Protein AF-A0A9X2XE35-F1 (afdb_monomer)

Mean predicted aligned error: 8.31 Å

Radius of gyration: 21.29 Å; Cα contacts (8 Å, |Δi|>4): 258; chains: 1; bounding box: 82×46×32 Å

pLDDT: mean 88.48, std 17.07, range [36.06, 98.5]

Structure (mmCIF, N/CA/C/O backbone):
data_AF-A0A9X2XE35-F1
#
_entry.id   AF-A0A9X2XE35-F1
#
loop_
_atom_site.group_PDB
_atom_site.id
_atom_site.type_symbol
_atom_site.label_atom_id
_atom_site.label_alt_id
_atom_site.label_comp_id
_atom_site.label_asym_id
_atom_site.label_entity_id
_atom_site.label_seq_id
_atom_site.pdbx_PDB_ins_code
_atom_site.Cartn_x
_atom_site.Cartn_y
_atom_site.Cartn_z
_atom_site.occupancy
_atom_site.B_iso_or_equiv
_atom_site.auth_seq_id
_atom_site.auth_comp_id
_atom_site.auth_asym_id
_atom_site.auth_atom_id
_atom_site.pdbx_PDB_model_num
ATOM 1 N N . MET A 1 1 ? 64.437 32.975 -11.732 1.00 36.06 1 MET A N 1
ATOM 2 C CA . MET A 1 1 ? 63.088 33.572 -11.812 1.00 36.06 1 MET A CA 1
ATOM 3 C C . MET A 1 1 ? 62.129 32.502 -12.317 1.00 36.06 1 MET A C 1
ATOM 5 O O . MET A 1 1 ? 62.517 31.790 -13.227 1.00 36.06 1 MET A O 1
ATOM 9 N N . LEU A 1 2 ? 60.983 32.366 -11.633 1.00 44.03 2 LEU A N 1
ATOM 10 C CA . LEU A 1 2 ? 59.694 31.730 -11.985 1.00 44.03 2 LEU A CA 1
ATOM 11 C C . LEU A 1 2 ? 59.634 30.800 -13.227 1.00 44.03 2 LEU A C 1
ATOM 13 O O . LEU A 1 2 ? 59.997 31.198 -14.322 1.00 44.03 2 LEU A O 1
ATOM 17 N N . ASN A 1 3 ? 59.056 29.597 -13.141 1.00 38.66 3 ASN A N 1
ATOM 18 C CA . ASN A 1 3 ? 57.594 29.485 -13.117 1.00 38.66 3 ASN A 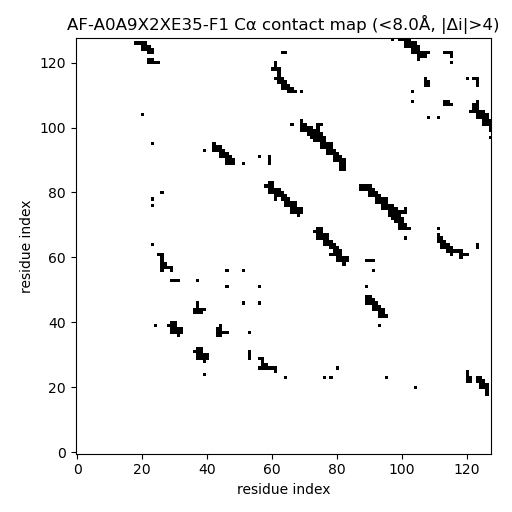CA 1
ATOM 19 C C . ASN A 1 3 ? 57.087 28.153 -12.533 1.00 38.66 3 ASN A C 1
ATOM 21 O O . ASN A 1 3 ? 57.552 27.073 -12.886 1.00 38.66 3 ASN A O 1
ATOM 25 N N . LYS A 1 4 ? 56.087 28.268 -11.653 1.00 48.72 4 LYS A N 1
ATOM 26 C CA . LYS A 1 4 ? 55.303 27.175 -11.070 1.00 48.72 4 LYS A CA 1
ATOM 27 C C . LYS A 1 4 ? 54.254 26.702 -12.083 1.00 48.72 4 LYS A C 1
ATOM 29 O O . LYS A 1 4 ? 53.460 27.518 -12.539 1.00 48.72 4 LYS A O 1
ATOM 34 N N . LEU A 1 5 ? 54.192 25.404 -12.371 1.00 50.75 5 LEU A N 1
ATOM 35 C CA . LEU A 1 5 ? 53.034 24.782 -13.018 1.00 50.75 5 LEU A CA 1
ATOM 36 C C . LEU A 1 5 ? 52.173 24.144 -11.927 1.00 50.75 5 LEU A C 1
ATOM 38 O O . LEU A 1 5 ? 52.485 23.077 -11.407 1.00 50.75 5 LEU A O 1
ATOM 42 N N . ALA A 1 6 ? 51.117 24.854 -11.537 1.00 55.53 6 ALA A N 1
ATOM 43 C CA . ALA A 1 6 ? 50.069 24.323 -10.681 1.00 55.53 6 ALA A CA 1
ATOM 44 C C . ALA A 1 6 ? 49.186 23.393 -11.526 1.00 55.53 6 ALA A C 1
ATOM 46 O O . ALA A 1 6 ? 48.438 23.852 -12.388 1.00 55.53 6 ALA A O 1
ATOM 47 N N . ALA A 1 7 ? 49.303 22.085 -11.300 1.00 54.75 7 ALA A N 1
ATOM 48 C CA . ALA A 1 7 ? 48.391 21.097 -11.857 1.00 54.75 7 ALA A CA 1
ATOM 49 C C . ALA A 1 7 ? 47.005 21.300 -11.226 1.00 54.75 7 ALA A C 1
ATOM 51 O O . ALA A 1 7 ? 46.802 21.083 -10.032 1.00 54.75 7 ALA A O 1
ATOM 52 N N . CYS A 1 8 ? 46.072 21.790 -12.036 1.00 44.06 8 CYS A N 1
ATOM 53 C CA . CYS A 1 8 ? 44.680 21.997 -11.673 1.00 44.06 8 CYS A CA 1
ATOM 54 C C . CYS A 1 8 ? 44.004 20.623 -11.520 1.00 44.06 8 CYS A C 1
ATOM 56 O O . CYS A 1 8 ? 43.695 19.970 -12.515 1.00 44.06 8 CYS A O 1
ATOM 58 N N . CYS A 1 9 ? 43.796 20.160 -10.285 1.00 51.56 9 CYS A N 1
ATOM 59 C CA . CYS A 1 9 ? 42.894 19.042 -10.015 1.00 51.56 9 CYS A CA 1
ATOM 60 C C . CYS A 1 9 ? 41.462 19.487 -10.341 1.00 51.56 9 CYS A C 1
ATOM 62 O O . CYS A 1 9 ? 40.811 20.135 -9.524 1.00 51.56 9 CYS A O 1
ATOM 64 N N . LEU A 1 10 ? 40.974 19.143 -11.535 1.00 49.09 10 LEU A N 1
ATOM 65 C CA . LEU A 1 10 ? 39.545 19.159 -11.839 1.00 49.09 10 LEU A CA 1
ATOM 66 C C . LEU A 1 10 ? 38.887 18.049 -11.008 1.00 49.09 10 LEU A C 1
ATOM 68 O O . LEU A 1 10 ? 38.851 16.887 -11.407 1.00 49.09 10 LEU A O 1
ATOM 72 N N . THR A 1 11 ? 38.395 18.389 -9.821 1.00 60.16 11 THR A N 1
ATOM 73 C CA . THR A 1 11 ? 37.466 17.537 -9.082 1.00 60.16 11 THR A CA 1
ATOM 74 C C . THR A 1 11 ? 36.126 17.573 -9.809 1.00 60.16 11 THR A C 1
ATOM 76 O O . THR A 1 11 ? 35.320 18.485 -9.634 1.00 60.16 11 THR A O 1
ATOM 79 N N . SER A 1 12 ? 35.889 16.583 -10.669 1.00 56.50 12 SER A N 1
ATOM 80 C CA . SER A 1 12 ? 34.558 16.275 -11.183 1.00 56.50 12 SER A CA 1
ATOM 81 C C . SER A 1 12 ? 33.672 15.886 -10.001 1.00 56.50 12 SER A C 1
ATOM 83 O O . SER A 1 12 ? 33.696 14.762 -9.503 1.00 56.50 12 SER A O 1
ATOM 85 N N . LEU A 1 13 ? 32.911 16.864 -9.514 1.00 43.75 13 LEU A N 1
ATOM 86 C CA . LEU A 1 13 ? 31.862 16.672 -8.530 1.00 43.75 13 LEU A CA 1
ATOM 87 C C . LEU A 1 13 ? 30.735 15.889 -9.220 1.00 43.75 13 LEU A C 1
ATOM 89 O O . LEU A 1 13 ? 29.834 16.467 -9.823 1.00 43.75 13 LEU A O 1
ATOM 93 N N . PHE A 1 14 ? 30.820 14.558 -9.199 1.00 56.06 14 PHE A N 1
ATOM 94 C CA . PHE A 1 14 ? 29.686 13.710 -9.540 1.00 56.06 14 PHE A CA 1
ATOM 95 C C . PHE A 1 14 ? 28.593 13.998 -8.507 1.00 56.06 14 PHE A C 1
ATOM 97 O O . PHE A 1 14 ? 28.677 13.547 -7.365 1.00 56.06 14 PHE A O 1
ATOM 104 N N . LEU A 1 15 ? 27.576 14.775 -8.892 1.00 45.56 15 LEU A N 1
ATOM 105 C CA . LEU A 1 15 ? 26.308 14.791 -8.175 1.00 45.56 15 LEU A CA 1
ATOM 106 C C . LEU A 1 15 ? 25.702 13.398 -8.342 1.00 45.56 15 LEU A C 1
ATOM 108 O O . LEU A 1 15 ? 24.974 13.137 -9.296 1.00 45.56 15 LEU A O 1
ATOM 112 N N . ALA A 1 16 ? 26.052 12.478 -7.445 1.00 48.56 16 ALA A N 1
ATOM 113 C CA . ALA A 1 16 ? 25.305 11.249 -7.274 1.00 48.56 16 ALA A CA 1
ATOM 114 C C . ALA A 1 16 ? 23.901 11.667 -6.828 1.00 48.56 16 ALA A C 1
ATOM 116 O O . ALA A 1 16 ? 23.674 11.980 -5.661 1.00 48.56 16 ALA A O 1
ATOM 117 N N . SER A 1 17 ? 22.973 11.759 -7.779 1.00 44.75 17 SER A N 1
ATOM 118 C CA . SER A 1 17 ? 21.554 11.880 -7.494 1.00 44.75 17 SER A CA 1
ATOM 119 C C . SER A 1 17 ? 21.168 10.638 -6.705 1.00 44.75 17 SER A C 1
ATOM 121 O O . SER A 1 17 ? 21.009 9.559 -7.274 1.00 44.75 17 SER A O 1
ATOM 123 N N . THR A 1 18 ? 21.081 10.770 -5.387 1.00 49.34 18 THR A N 1
ATOM 124 C CA . THR A 1 18 ? 20.421 9.793 -4.534 1.00 49.34 18 THR A CA 1
ATOM 125 C C . THR A 1 18 ? 18.971 9.744 -4.995 1.00 49.34 18 THR A C 1
ATOM 127 O O . THR A 1 18 ? 18.157 10.572 -4.589 1.00 49.34 18 THR A O 1
ATOM 130 N N . ALA A 1 19 ? 18.659 8.834 -5.918 1.00 56.94 19 ALA A N 1
ATOM 131 C CA . ALA A 1 19 ? 17.287 8.451 -6.175 1.00 56.94 19 ALA A CA 1
ATOM 132 C C . ALA A 1 19 ? 16.779 7.883 -4.849 1.00 56.94 19 ALA A C 1
ATOM 134 O O . ALA A 1 19 ? 17.202 6.806 -4.423 1.00 56.94 19 ALA A O 1
ATOM 135 N N . TYR A 1 20 ? 15.993 8.679 -4.126 1.00 62.09 20 TYR A N 1
ATOM 136 C CA . TYR A 1 20 ? 15.330 8.207 -2.923 1.00 62.09 20 TYR A CA 1
ATOM 137 C C . TYR A 1 20 ? 14.460 7.022 -3.338 1.00 62.09 20 TYR A C 1
ATOM 139 O O . TYR A 1 20 ? 13.732 7.115 -4.321 1.00 62.09 20 TYR A O 1
ATOM 147 N N . ALA A 1 21 ? 14.598 5.893 -2.645 1.00 81.88 21 ALA A N 1
ATOM 148 C CA . ALA A 1 21 ? 13.734 4.751 -2.891 1.00 81.88 21 ALA A CA 1
ATOM 149 C C . ALA A 1 21 ? 12.312 5.113 -2.438 1.00 81.88 21 ALA A C 1
ATOM 151 O O . ALA A 1 21 ? 12.104 5.520 -1.291 1.00 81.88 21 ALA A O 1
ATOM 152 N N . ASP A 1 22 ? 11.355 4.988 -3.345 1.00 92.94 22 ASP A N 1
ATOM 153 C CA . ASP A 1 22 ? 9.945 5.228 -3.093 1.00 92.94 22 ASP A CA 1
ATOM 154 C C . ASP A 1 22 ? 9.335 4.079 -2.303 1.00 92.94 22 ASP A C 1
ATOM 156 O O . ASP A 1 22 ? 9.818 2.945 -2.305 1.00 92.94 22 ASP A O 1
ATOM 160 N N . THR A 1 23 ? 8.252 4.385 -1.600 1.00 94.88 23 THR A N 1
ATOM 161 C CA . THR A 1 23 ? 7.520 3.437 -0.757 1.00 94.88 23 THR A CA 1
ATOM 162 C C . THR A 1 23 ? 6.025 3.676 -0.894 1.00 94.88 23 THR A C 1
ATOM 164 O O . THR A 1 23 ? 5.582 4.721 -1.378 1.00 94.88 23 THR A O 1
ATOM 167 N N . CYS A 1 24 ? 5.230 2.690 -0.488 1.00 96.19 24 CYS A N 1
ATOM 168 C CA . CYS A 1 24 ? 3.797 2.882 -0.323 1.00 96.19 24 CYS A CA 1
ATOM 169 C C . CYS A 1 24 ? 3.533 3.958 0.746 1.00 96.19 24 CYS A C 1
ATOM 171 O O . CYS A 1 24 ? 4.142 3.889 1.811 1.00 96.19 24 CYS A O 1
ATOM 173 N N . PRO A 1 25 ? 2.637 4.935 0.512 1.00 96.19 25 PRO A N 1
ATOM 174 C CA . PRO A 1 25 ? 2.290 5.929 1.520 1.00 96.19 25 PRO A CA 1
ATOM 175 C C . PRO A 1 25 ? 1.844 5.290 2.836 1.00 96.19 25 PRO A C 1
ATOM 177 O O . PRO A 1 25 ? 1.070 4.330 2.840 1.00 96.19 25 PRO A O 1
ATOM 180 N N . SER A 1 26 ? 2.296 5.853 3.955 1.00 96.06 26 SER A N 1
ATOM 181 C CA . SER A 1 26 ? 1.839 5.431 5.279 1.00 96.06 26 SER A CA 1
ATOM 182 C C . SER A 1 26 ? 0.347 5.752 5.457 1.00 96.06 26 SER A C 1
ATOM 184 O O . SER A 1 26 ? -0.057 6.874 5.126 1.00 96.06 26 SER A O 1
ATOM 186 N N . PRO A 1 27 ? -0.468 4.859 6.051 1.00 96.50 27 PRO A N 1
ATOM 187 C CA . PRO A 1 27 ? -1.883 5.124 6.333 1.00 96.50 27 PRO A CA 1
ATOM 188 C C . PRO A 1 27 ? -2.133 6.399 7.140 1.00 96.50 27 PRO A C 1
ATOM 190 O O . PRO A 1 27 ? -3.149 7.065 6.960 1.00 96.50 27 PRO A O 1
ATOM 193 N N . GLN A 1 28 ? -1.171 6.821 7.967 1.00 96.94 28 GLN A N 1
ATOM 194 C CA . GLN A 1 28 ? -1.250 8.077 8.723 1.00 96.94 28 GLN A CA 1
ATOM 195 C C . GLN A 1 28 ? -1.341 9.322 7.824 1.00 96.94 28 GLN A C 1
ATOM 197 O O . GLN A 1 28 ? -1.900 10.344 8.233 1.00 96.94 28 GLN A O 1
ATOM 202 N N . SER A 1 29 ? -0.814 9.231 6.599 1.00 96.94 29 SER A N 1
ATOM 203 C CA . SER A 1 29 ? -0.851 10.300 5.596 1.00 96.94 29 SER A CA 1
ATOM 204 C C . SER A 1 29 ? -2.184 10.404 4.857 1.00 96.94 29 SER A C 1
ATOM 206 O O . SER A 1 29 ? -2.379 11.364 4.111 1.00 96.94 29 SER A O 1
ATOM 208 N N . PHE A 1 30 ? -3.105 9.454 5.059 1.00 98.12 30 PHE A N 1
ATOM 209 C CA . PHE A 1 30 ? -4.391 9.484 4.380 1.00 98.12 30 PHE A CA 1
ATOM 210 C C . PHE A 1 30 ? -5.189 10.734 4.763 1.00 98.12 30 PHE A C 1
ATOM 212 O O . PHE A 1 30 ? -5.182 11.203 5.908 1.00 98.12 30 PHE A O 1
ATOM 219 N N . THR A 1 31 ? -5.901 11.278 3.790 1.00 98.25 31 THR A N 1
ATOM 220 C CA . THR A 1 31 ? -6.814 12.409 3.946 1.00 98.25 31 THR A CA 1
ATOM 221 C C . THR A 1 31 ? -8.192 12.020 3.436 1.00 98.2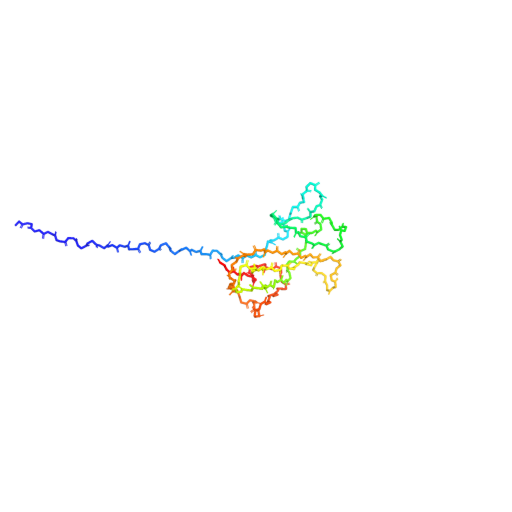5 31 THR A C 1
ATOM 223 O O . THR A 1 31 ? -8.380 10.930 2.905 1.00 98.25 31 THR A O 1
ATOM 226 N N . GLN A 1 32 ? -9.174 12.892 3.636 1.00 97.44 32 GLN A N 1
ATOM 227 C CA . GLN A 1 32 ? -10.495 12.745 3.043 1.00 97.44 32 GLN A CA 1
ATOM 228 C C . GLN A 1 32 ? -10.784 13.993 2.217 1.00 97.44 32 GLN A C 1
ATOM 230 O O . GLN A 1 32 ? -10.506 15.106 2.671 1.00 97.44 32 GLN A O 1
ATOM 235 N N . ASP A 1 33 ? -11.273 13.810 0.996 1.00 96.12 33 ASP A N 1
ATOM 236 C CA . ASP A 1 33 ? -11.628 14.922 0.122 1.00 96.12 33 ASP A CA 1
ATOM 237 C C . ASP A 1 33 ? -13.055 15.440 0.389 1.00 96.12 33 ASP A C 1
ATOM 239 O O . ASP A 1 33 ? -13.779 14.944 1.255 1.00 96.12 33 ASP A O 1
ATOM 243 N N . ALA A 1 34 ? -13.477 16.458 -0.367 1.00 95.19 34 ALA A N 1
ATOM 244 C CA . ALA A 1 34 ? -14.803 17.059 -0.218 1.00 95.19 34 ALA A CA 1
ATOM 245 C C . ALA A 1 34 ? -15.963 16.115 -0.595 1.00 95.19 34 ALA A C 1
ATOM 247 O O . ALA A 1 34 ? -17.101 16.377 -0.213 1.00 95.19 34 ALA A O 1
ATOM 248 N N . SER A 1 35 ? -15.690 15.039 -1.341 1.00 93.62 35 SER A N 1
ATOM 249 C CA . SER A 1 35 ? -16.679 14.020 -1.708 1.00 93.62 35 SER A CA 1
ATOM 250 C C . SER A 1 35 ? -16.795 12.902 -0.667 1.00 93.62 35 SER A C 1
ATOM 252 O O . SER A 1 35 ? -17.677 12.052 -0.767 1.00 93.62 35 SER A O 1
ATOM 254 N N . GLY A 1 36 ? -15.931 12.917 0.353 1.00 93.31 36 GLY A N 1
ATOM 255 C CA . GLY A 1 36 ? -15.869 11.888 1.382 1.00 93.31 36 GLY A CA 1
ATOM 256 C C . GLY A 1 36 ? -14.968 10.707 1.018 1.00 93.31 36 GLY A C 1
ATOM 257 O O . GLY A 1 36 ? -14.912 9.752 1.792 1.00 93.31 36 GLY A O 1
ATOM 258 N N . GLN A 1 37 ? -14.239 10.757 -0.101 1.00 96.31 37 GLN A N 1
ATOM 259 C CA . GLN A 1 37 ? -13.302 9.704 -0.494 1.00 96.31 37 GLN A CA 1
ATOM 260 C C . GLN A 1 37 ? -12.006 9.790 0.307 1.00 96.31 37 GLN A C 1
ATOM 262 O O . GLN A 1 37 ? -11.494 10.880 0.565 1.00 96.31 37 GLN A O 1
ATOM 267 N N . ILE A 1 38 ? -11.465 8.632 0.692 1.00 98.00 38 ILE A N 1
ATOM 268 C CA . ILE A 1 38 ? -10.161 8.547 1.351 1.00 98.00 38 ILE A CA 1
ATOM 269 C C . ILE A 1 38 ? -9.067 8.625 0.287 1.00 98.00 38 ILE A C 1
ATOM 271 O O . ILE A 1 38 ? -9.119 7.929 -0.724 1.00 98.00 38 ILE A O 1
ATOM 275 N N . MET A 1 39 ? -8.071 9.475 0.521 1.00 97.81 39 MET A N 1
ATOM 276 C CA . MET A 1 39 ? -7.029 9.817 -0.442 1.00 97.81 39 MET A CA 1
ATOM 277 C C . MET A 1 39 ? -5.636 9.613 0.149 1.00 97.81 39 MET A C 1
ATOM 279 O O . MET A 1 39 ? -5.397 9.893 1.322 1.00 97.81 39 MET A O 1
ATOM 283 N N . ALA A 1 40 ? -4.688 9.218 -0.697 1.00 96.94 40 ALA A N 1
ATOM 284 C CA . ALA A 1 40 ? -3.255 9.274 -0.436 1.00 96.94 40 ALA A CA 1
ATOM 285 C C . ALA A 1 40 ? -2.613 10.199 -1.480 1.00 96.94 40 ALA A C 1
ATOM 287 O O . ALA A 1 40 ? -2.339 9.813 -2.620 1.00 96.94 40 ALA A O 1
ATOM 288 N N . GLY A 1 41 ? -2.435 11.471 -1.115 1.00 93.06 41 GLY A N 1
ATOM 289 C CA . GLY A 1 41 ? -2.049 12.508 -2.069 1.00 93.06 41 GLY A CA 1
ATOM 290 C C . GLY A 1 41 ? -3.141 12.729 -3.119 1.00 93.06 41 GLY A C 1
ATOM 291 O O . GLY A 1 41 ? -4.208 13.242 -2.799 1.00 93.06 41 GLY A O 1
ATOM 292 N N . LYS A 1 42 ? -2.866 12.365 -4.377 1.00 91.88 42 LYS A N 1
ATOM 293 C CA . LYS A 1 42 ? -3.811 12.501 -5.505 1.00 91.88 42 LYS A CA 1
ATOM 294 C C . LYS A 1 42 ? -4.528 11.198 -5.870 1.00 91.88 42 LYS A C 1
ATOM 296 O O . LYS A 1 42 ? -5.383 11.216 -6.748 1.00 91.88 42 LYS A O 1
ATOM 301 N N . SER A 1 43 ? -4.162 10.087 -5.239 1.00 95.06 43 SER A N 1
ATOM 302 C CA . SER A 1 43 ? -4.738 8.776 -5.522 1.00 95.06 43 SER A CA 1
ATOM 303 C C . SER A 1 43 ? -5.831 8.445 -4.516 1.00 95.06 43 SER A C 1
ATOM 305 O O . SER A 1 43 ? -5.671 8.701 -3.322 1.00 95.06 43 SER A O 1
ATOM 307 N N . VAL A 1 44 ? -6.917 7.852 -5.002 1.00 97.00 44 VAL A N 1
ATOM 308 C CA . VAL A 1 44 ? -7.980 7.302 -4.156 1.00 97.00 44 VAL A CA 1
ATOM 309 C C . VAL A 1 44 ? -7.458 6.047 -3.458 1.00 97.00 44 VAL A C 1
ATOM 311 O O . VAL A 1 44 ? -6.779 5.221 -4.073 1.00 97.00 44 VAL A O 1
ATOM 314 N N . VAL A 1 45 ? -7.768 5.927 -2.172 1.00 98.31 45 VAL A N 1
ATOM 315 C CA . VAL A 1 45 ? -7.602 4.702 -1.394 1.00 98.31 45 VAL A CA 1
ATOM 316 C C . VAL A 1 45 ? -8.946 3.986 -1.401 1.00 98.31 45 VAL A C 1
ATOM 318 O O . VAL A 1 45 ? -9.933 4.491 -0.867 1.00 98.31 45 VAL A O 1
ATOM 321 N N . GLU A 1 46 ? -8.993 2.819 -2.027 1.00 98.19 46 GLU A N 1
ATOM 322 C CA . GLU A 1 46 ? -10.173 1.960 -2.033 1.00 98.19 46 GLU A CA 1
ATOM 323 C C . GLU A 1 46 ? -10.237 1.228 -0.694 1.00 98.19 46 GLU A C 1
ATOM 325 O O . GLU A 1 46 ? -9.280 0.558 -0.321 1.00 98.19 46 GLU A O 1
ATOM 330 N N . VAL A 1 47 ? -11.338 1.375 0.042 1.00 97.81 47 VAL A N 1
ATOM 331 C CA . VAL A 1 47 ? -11.529 0.809 1.387 1.00 97.81 47 VAL A CA 1
ATOM 332 C C . VAL A 1 47 ? -12.746 -0.106 1.395 1.00 97.81 47 VAL A C 1
ATOM 334 O O . VAL A 1 47 ? -13.790 0.246 0.843 1.00 97.81 47 VAL A O 1
ATOM 337 N N . ASP A 1 48 ? -12.615 -1.251 2.056 1.00 97.12 48 ASP A N 1
ATOM 338 C CA . ASP A 1 48 ? -13.687 -2.211 2.303 1.00 97.12 48 ASP A CA 1
ATOM 339 C C . ASP A 1 48 ? -13.756 -2.507 3.813 1.00 97.12 48 ASP A C 1
ATOM 341 O O . ASP A 1 48 ? -12.724 -2.862 4.389 1.00 97.12 48 ASP A O 1
ATOM 345 N N . PRO A 1 49 ? -14.915 -2.347 4.478 1.00 96.81 49 PRO A N 1
ATOM 346 C CA . PRO A 1 49 ? -16.177 -1.850 3.931 1.00 96.81 49 PRO A CA 1
ATOM 347 C C . PRO A 1 49 ? -16.120 -0.371 3.532 1.00 96.81 49 PRO A C 1
ATOM 349 O O . PRO A 1 49 ? -15.447 0.443 4.155 1.00 96.81 49 PRO A O 1
ATOM 352 N N . ALA A 1 50 ? -16.929 0.021 2.544 1.00 94.56 50 ALA A N 1
ATOM 353 C CA . ALA A 1 50 ? -17.028 1.419 2.101 1.00 94.56 50 ALA A CA 1
ATOM 354 C C . ALA A 1 50 ? -17.504 2.395 3.203 1.00 94.56 50 ALA A C 1
ATOM 356 O O . ALA A 1 50 ? -17.412 3.609 3.045 1.00 94.56 50 ALA A O 1
ATOM 357 N N . THR A 1 51 ? -18.023 1.877 4.322 1.00 94.94 51 THR A N 1
ATOM 358 C CA . THR A 1 51 ? -18.410 2.658 5.505 1.00 94.94 51 THR A CA 1
ATOM 359 C C . THR A 1 51 ? -17.238 3.006 6.424 1.00 94.94 51 THR A C 1
ATOM 361 O O . THR A 1 51 ? -17.448 3.699 7.418 1.00 94.94 51 THR A O 1
ATOM 364 N N . THR A 1 52 ? -16.026 2.517 6.144 1.00 97.56 52 THR A N 1
ATOM 365 C CA . THR A 1 52 ? -14.828 2.800 6.942 1.00 97.56 52 THR A CA 1
ATOM 366 C C . THR A 1 52 ? -14.543 4.299 6.995 1.00 97.56 52 THR A C 1
ATOM 368 O O . THR A 1 52 ? -14.455 4.986 5.978 1.00 97.56 52 THR A O 1
ATOM 371 N N . THR A 1 53 ? -14.362 4.818 8.207 1.00 97.44 53 THR A N 1
ATOM 372 C CA . THR A 1 53 ? -14.043 6.230 8.431 1.00 97.44 53 THR A CA 1
ATOM 373 C C . THR A 1 53 ? -12.564 6.524 8.174 1.00 97.44 53 THR A C 1
ATOM 375 O O . THR A 1 53 ? -11.705 5.648 8.296 1.00 97.44 53 THR A O 1
ATOM 378 N N . LEU A 1 54 ? -12.215 7.794 7.931 1.00 97.88 54 LEU A N 1
ATOM 379 C CA . LEU A 1 54 ? -10.809 8.213 7.844 1.00 97.88 54 LEU A CA 1
ATOM 380 C C . LEU A 1 54 ? -10.008 7.837 9.104 1.00 97.88 54 LEU A C 1
ATOM 382 O O . LEU A 1 54 ? -8.840 7.466 9.013 1.00 97.88 54 LEU A O 1
ATOM 386 N N . ALA A 1 55 ? -10.625 7.924 10.285 1.00 98.00 55 ALA A N 1
ATOM 387 C CA . ALA A 1 55 ? -9.961 7.610 11.548 1.00 98.00 55 ALA A CA 1
ATOM 388 C C . ALA A 1 55 ? -9.613 6.118 11.679 1.00 98.00 55 ALA A C 1
ATOM 390 O O . ALA A 1 55 ? -8.611 5.780 12.307 1.00 98.00 55 ALA A O 1
ATOM 391 N N . GLU A 1 56 ? -10.428 5.235 11.104 1.00 97.81 56 GLU A N 1
ATOM 392 C CA . GLU A 1 56 ? -10.161 3.797 11.030 1.00 97.81 56 GLU A CA 1
ATOM 393 C C . GLU A 1 56 ? -9.144 3.481 9.936 1.00 97.81 56 GLU A C 1
ATOM 395 O O . GLU A 1 56 ? -8.178 2.772 10.204 1.00 97.81 56 GLU A O 1
ATOM 400 N N . ALA A 1 57 ? -9.282 4.085 8.752 1.00 97.88 57 ALA A N 1
ATOM 401 C CA . ALA A 1 57 ? -8.337 3.907 7.652 1.00 97.88 57 ALA A CA 1
ATOM 402 C C . ALA A 1 57 ? -6.902 4.301 8.044 1.00 97.88 57 ALA A C 1
ATOM 404 O O . ALA A 1 57 ? -5.947 3.614 7.694 1.00 97.88 57 ALA A O 1
ATOM 405 N N . LYS A 1 58 ? -6.735 5.359 8.851 1.00 98.25 58 LYS A N 1
ATOM 406 C CA . LYS A 1 58 ? -5.425 5.765 9.390 1.00 98.25 58 LYS A CA 1
ATOM 407 C C . LYS A 1 58 ? -4.790 4.743 10.332 1.00 98.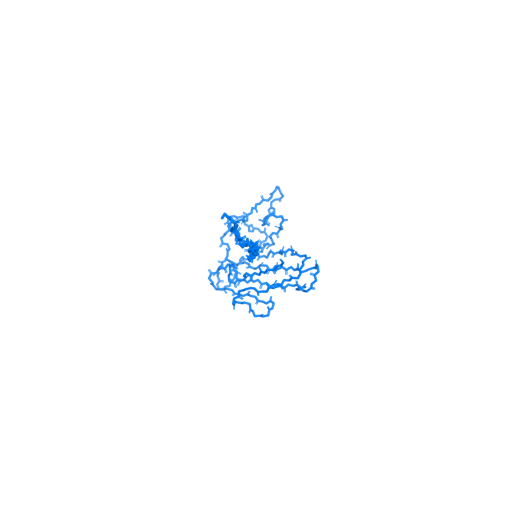25 58 LYS A C 1
ATOM 409 O O . LYS A 1 58 ? -3.586 4.810 10.554 1.00 98.25 58 LYS A O 1
ATOM 414 N N . LYS A 1 59 ? -5.570 3.834 10.919 1.00 97.44 59 LYS A N 1
ATOM 415 C CA . LYS A 1 59 ? -5.077 2.781 11.824 1.00 97.44 59 LYS A CA 1
ATOM 416 C C . LYS A 1 59 ? -4.708 1.496 11.091 1.00 97.44 59 LYS A C 1
ATOM 418 O O . LYS A 1 59 ? -4.193 0.587 11.736 1.00 97.44 59 LYS A O 1
ATOM 423 N N . LEU A 1 60 ? -4.982 1.411 9.788 1.00 97.62 60 LEU A N 1
ATOM 424 C CA . LEU A 1 60 ? -4.581 0.261 8.994 1.00 97.62 60 LEU A CA 1
ATOM 425 C C . LEU A 1 60 ? -3.059 0.118 9.003 1.00 97.62 60 LEU A C 1
ATOM 427 O O . LEU A 1 60 ? -2.305 1.077 9.176 1.00 97.62 60 LEU A O 1
ATOM 431 N N . VAL A 1 61 ? -2.627 -1.114 8.810 1.00 97.44 61 VAL A N 1
ATOM 432 C CA . VAL A 1 61 ? -1.238 -1.540 8.793 1.00 97.44 61 VAL A CA 1
ATOM 433 C C . VAL A 1 61 ? -0.904 -1.926 7.365 1.00 97.44 61 VAL A C 1
ATOM 435 O O . VAL A 1 61 ? -1.663 -2.652 6.732 1.00 97.44 61 VAL A O 1
ATOM 438 N N . PHE A 1 62 ? 0.221 -1.444 6.845 1.00 97.75 62 PHE A N 1
ATOM 439 C CA . PHE A 1 62 ? 0.718 -1.893 5.550 1.00 97.75 62 PHE A CA 1
ATOM 440 C C . PHE A 1 62 ? 1.092 -3.379 5.617 1.00 97.75 62 PHE A C 1
ATOM 442 O O . PHE A 1 62 ? 1.846 -3.787 6.496 1.00 97.75 62 PHE A O 1
ATOM 449 N N . THR A 1 63 ? 0.578 -4.193 4.701 1.00 97.38 63 THR A N 1
ATOM 450 C CA . THR A 1 63 ? 0.805 -5.649 4.725 1.00 97.38 63 THR A CA 1
ATOM 451 C C . THR A 1 63 ? 1.541 -6.150 3.495 1.00 97.38 63 THR A C 1
ATOM 453 O O . THR A 1 63 ? 2.356 -7.072 3.594 1.00 97.38 63 THR A O 1
ATOM 456 N N . ALA A 1 64 ? 1.294 -5.548 2.332 1.00 97.56 64 ALA A N 1
ATOM 457 C CA . ALA A 1 64 ? 1.903 -5.984 1.087 1.00 97.56 64 ALA A CA 1
ATOM 458 C C . ALA A 1 64 ? 1.953 -4.884 0.028 1.00 97.56 64 ALA A C 1
ATOM 460 O O . ALA A 1 64 ? 1.166 -3.939 0.030 1.00 97.56 64 ALA A O 1
ATOM 461 N N . ALA A 1 65 ? 2.862 -5.052 -0.926 1.00 98.31 65 ALA A N 1
ATOM 462 C CA . ALA A 1 65 ? 2.883 -4.297 -2.165 1.00 98.31 65 ALA A CA 1
ATOM 463 C C . ALA A 1 65 ? 3.086 -5.235 -3.354 1.00 98.31 65 ALA A C 1
ATOM 465 O O . ALA A 1 65 ? 3.780 -6.245 -3.258 1.00 98.31 65 ALA A O 1
ATOM 466 N N . ARG A 1 66 ? 2.518 -4.875 -4.503 1.00 98.50 66 ARG A N 1
ATOM 467 C CA . ARG A 1 66 ? 2.703 -5.599 -5.759 1.00 98.50 66 ARG A CA 1
ATOM 468 C C . ARG A 1 66 ? 3.044 -4.647 -6.890 1.00 98.50 66 ARG A C 1
ATOM 470 O O . ARG A 1 66 ? 2.293 -3.714 -7.162 1.00 98.50 66 ARG A O 1
ATOM 477 N N . ILE A 1 67 ? 4.121 -4.936 -7.605 1.00 98.19 67 ILE A N 1
ATOM 478 C CA . ILE A 1 67 ? 4.456 -4.271 -8.861 1.00 98.19 67 ILE A CA 1
ATOM 479 C C . ILE A 1 67 ? 3.590 -4.867 -9.976 1.00 98.19 67 ILE A C 1
ATOM 481 O O . ILE A 1 67 ? 3.416 -6.080 -10.087 1.00 98.19 67 ILE A O 1
ATOM 485 N N . LYS A 1 68 ? 3.030 -4.006 -10.823 1.00 98.12 68 LYS A N 1
ATOM 486 C CA . LYS A 1 68 ? 2.330 -4.389 -12.052 1.00 98.12 68 LYS A CA 1
ATOM 487 C C . LYS A 1 68 ? 2.891 -3.611 -13.227 1.00 98.12 68 LYS A C 1
ATOM 489 O O . LYS A 1 68 ? 3.268 -2.454 -13.073 1.00 98.12 68 LYS A O 1
ATOM 494 N N . ASP A 1 69 ? 2.915 -4.257 -14.392 1.00 97.56 69 ASP A N 1
ATOM 495 C CA . ASP A 1 69 ? 3.408 -3.688 -15.651 1.00 97.56 69 ASP A CA 1
ATOM 496 C C . ASP A 1 69 ? 4.822 -3.094 -15.534 1.00 97.56 69 ASP A C 1
ATOM 498 O O . ASP A 1 69 ? 5.145 -2.076 -16.140 1.00 97.56 69 ASP A O 1
ATOM 502 N N . ARG A 1 70 ? 5.674 -3.777 -14.753 1.00 96.12 70 ARG A N 1
ATOM 503 C CA . ARG A 1 70 ? 7.004 -3.343 -14.296 1.00 96.12 70 ARG A CA 1
ATOM 504 C C . ARG A 1 70 ? 7.838 -2.617 -15.342 1.00 96.12 70 ARG A C 1
ATOM 506 O O . ARG A 1 70 ? 8.546 -1.693 -14.983 1.00 96.12 70 ARG A O 1
ATOM 513 N N . ASN A 1 71 ? 7.822 -3.077 -16.590 1.00 96.19 71 ASN A N 1
ATOM 514 C CA . ASN A 1 71 ? 8.813 -2.709 -17.601 1.00 96.19 71 ASN A CA 1
ATOM 515 C C . ASN A 1 71 ? 8.299 -1.682 -18.624 1.00 96.19 71 ASN A C 1
ATOM 517 O O . ASN A 1 71 ? 8.897 -1.544 -19.688 1.00 96.19 71 ASN A O 1
ATOM 521 N N . ASN A 1 72 ? 7.176 -1.004 -18.365 1.00 94.38 72 ASN A N 1
ATOM 522 C CA . ASN A 1 72 ? 6.590 -0.063 -19.321 1.00 94.38 72 ASN A CA 1
ATOM 523 C C . ASN A 1 72 ? 5.981 1.180 -18.644 1.00 94.38 72 ASN A C 1
ATOM 525 O O . ASN A 1 72 ? 6.018 1.337 -17.427 1.00 94.38 72 ASN A O 1
ATOM 529 N N . ASN A 1 73 ? 5.403 2.072 -19.450 1.00 96.56 73 ASN A N 1
ATOM 530 C CA . ASN A 1 73 ? 4.837 3.339 -18.977 1.00 96.56 73 ASN A CA 1
ATOM 531 C C . ASN A 1 73 ? 3.483 3.193 -18.253 1.00 96.56 73 ASN A C 1
ATOM 533 O O . ASN A 1 73 ? 2.902 4.187 -17.836 1.00 96.56 73 ASN A O 1
ATOM 537 N N . ASN A 1 74 ? 2.979 1.969 -18.094 1.00 96.69 74 ASN A N 1
ATOM 538 C CA . ASN A 1 74 ? 1.803 1.642 -17.284 1.00 96.69 74 ASN A CA 1
ATOM 539 C C . ASN A 1 74 ? 2.198 1.049 -15.920 1.00 96.69 74 ASN A C 1
ATOM 541 O O . ASN A 1 74 ? 1.328 0.601 -15.163 1.00 96.69 74 ASN A O 1
ATOM 545 N N . ALA A 1 75 ? 3.501 1.028 -15.614 1.00 97.62 75 ALA A N 1
ATOM 546 C CA . ALA A 1 75 ? 4.026 0.527 -14.360 1.00 97.62 75 ALA A CA 1
ATOM 547 C C . ALA A 1 75 ? 3.347 1.205 -13.163 1.00 97.62 75 ALA A C 1
ATOM 549 O O . ALA A 1 75 ? 3.190 2.432 -13.110 1.00 97.62 75 ALA A O 1
ATOM 550 N N . ARG A 1 76 ? 2.936 0.386 -12.197 1.00 97.56 76 ARG A N 1
ATOM 551 C CA . ARG A 1 76 ? 2.258 0.819 -10.972 1.00 97.56 76 ARG A CA 1
ATOM 552 C C . ARG A 1 76 ? 2.603 -0.094 -9.806 1.00 97.56 76 ARG A C 1
ATOM 554 O O . ARG A 1 76 ? 2.942 -1.262 -10.006 1.00 97.56 76 ARG A O 1
ATOM 561 N N . VAL A 1 77 ? 2.443 0.428 -8.599 1.00 97.94 77 VAL A N 1
ATOM 562 C CA . VAL A 1 77 ? 2.532 -0.338 -7.355 1.00 97.94 77 VAL A CA 1
ATOM 563 C C . VAL A 1 77 ? 1.161 -0.358 -6.697 1.00 97.94 77 VAL A C 1
ATOM 565 O O . VAL A 1 77 ? 0.541 0.683 -6.507 1.00 97.94 77 VAL A O 1
ATOM 568 N N . ILE A 1 78 ? 0.674 -1.552 -6.383 1.00 98.31 78 ILE A N 1
ATOM 569 C CA . ILE A 1 78 ? -0.565 -1.768 -5.640 1.00 98.31 78 ILE A CA 1
ATOM 570 C C . ILE A 1 78 ? -0.170 -2.012 -4.189 1.00 98.31 78 ILE A C 1
ATOM 572 O O . ILE A 1 78 ? 0.467 -3.021 -3.899 1.00 98.31 78 ILE A O 1
ATOM 576 N N . CYS A 1 79 ? -0.515 -1.088 -3.304 1.00 98.44 79 CYS A N 1
ATOM 577 C CA . CYS A 1 79 ? -0.255 -1.155 -1.872 1.00 98.44 79 CYS A CA 1
ATOM 578 C C . CYS A 1 79 ? -1.491 -1.697 -1.152 1.00 98.44 79 CYS A C 1
ATOM 580 O O . CYS A 1 79 ? -2.602 -1.243 -1.428 1.00 98.44 79 CYS A O 1
ATOM 582 N N . GLN A 1 80 ? -1.293 -2.639 -0.236 1.00 98.44 80 GLN A N 1
ATOM 583 C CA . GLN A 1 80 ? -2.337 -3.274 0.559 1.00 98.44 80 GLN A CA 1
ATOM 584 C C . GLN A 1 80 ? -2.164 -2.929 2.034 1.00 98.44 80 GLN A C 1
ATOM 586 O O . GLN A 1 80 ? -1.051 -2.956 2.572 1.00 98.44 80 GLN A O 1
ATOM 591 N N . TYR A 1 81 ? -3.288 -2.627 2.676 1.00 98.19 81 TYR A N 1
ATOM 592 C CA . TYR A 1 81 ? -3.363 -2.293 4.088 1.00 98.19 81 TYR A CA 1
ATOM 593 C C . TYR A 1 81 ? -4.525 -3.032 4.746 1.00 98.19 81 TYR A C 1
ATOM 595 O O . TYR A 1 81 ? -5.582 -3.187 4.140 1.00 98.19 81 TYR A O 1
ATOM 603 N N . GLU A 1 82 ? -4.347 -3.468 5.988 1.00 97.69 82 GLU A N 1
ATOM 604 C CA . GLU A 1 82 ? -5.340 -4.250 6.735 1.00 97.69 82 GLU A CA 1
ATOM 605 C C . GLU A 1 82 ? -5.389 -3.805 8.199 1.00 97.69 82 GLU A C 1
ATOM 607 O O . GLU A 1 82 ? -4.443 -3.207 8.709 1.00 97.69 82 GLU A O 1
ATOM 612 N N . ASP A 1 83 ? -6.472 -4.105 8.913 1.00 95.94 83 ASP A N 1
ATOM 613 C CA . ASP A 1 83 ? -6.644 -3.729 10.328 1.00 95.94 83 ASP A CA 1
ATOM 614 C C . ASP A 1 83 ? -5.784 -4.534 11.328 1.00 95.94 83 ASP A C 1
ATOM 616 O O . ASP A 1 83 ? -5.937 -4.390 12.543 1.00 95.94 83 ASP A O 1
ATOM 620 N N . GLY A 1 84 ? -4.867 -5.371 10.832 1.00 91.38 84 GLY A N 1
ATOM 621 C CA . GLY A 1 84 ? -3.913 -6.142 11.632 1.00 91.38 84 GLY A CA 1
ATOM 622 C C . GLY A 1 84 ? -4.506 -7.371 12.326 1.00 91.38 84 GLY A C 1
ATOM 623 O O . GLY A 1 84 ? -3.799 -8.048 13.078 1.00 91.38 84 GLY A O 1
ATOM 624 N N . LYS A 1 85 ? -5.784 -7.692 12.096 1.00 92.31 85 LYS A N 1
ATOM 625 C CA . LYS A 1 85 ? -6.403 -8.907 12.638 1.00 92.31 85 LYS A CA 1
ATOM 626 C C . LYS A 1 85 ? -5.992 -10.145 11.830 1.00 92.31 85 LYS A C 1
ATOM 628 O O . LYS A 1 85 ? -5.776 -10.051 10.627 1.00 92.31 85 LYS A O 1
ATOM 633 N N . PRO A 1 86 ? -5.975 -11.350 12.442 1.00 88.88 86 PRO A N 1
ATOM 634 C CA . PRO A 1 86 ? -5.722 -12.600 11.713 1.00 88.88 86 PRO A CA 1
ATOM 635 C C . PRO A 1 86 ? -6.719 -12.877 10.580 1.00 88.88 86 PRO A C 1
ATOM 637 O O . PRO A 1 86 ? -6.407 -13.595 9.634 1.00 88.88 86 PRO A O 1
ATOM 640 N N . LYS A 1 87 ? -7.937 -12.346 10.714 1.00 91.69 87 LYS A N 1
ATOM 641 C CA . LYS A 1 87 ? -8.956 -12.277 9.671 1.00 91.69 87 LYS A CA 1
ATOM 642 C C . LYS A 1 87 ? -9.335 -10.802 9.562 1.00 91.69 87 LYS A C 1
ATOM 644 O O . LYS A 1 87 ? -9.998 -10.326 10.483 1.00 91.69 87 LYS A O 1
ATOM 649 N N . PRO A 1 88 ? -8.841 -10.086 8.544 1.00 92.75 88 PRO A N 1
ATOM 650 C CA . PRO A 1 88 ? -9.094 -8.660 8.416 1.00 92.75 88 PRO A CA 1
ATOM 651 C C . PRO A 1 88 ? -10.588 -8.379 8.272 1.00 92.75 88 PRO A C 1
ATOM 653 O O . PRO A 1 88 ? -11.246 -9.000 7.437 1.00 92.75 88 PRO A O 1
ATOM 656 N N . ASP A 1 89 ? -11.107 -7.447 9.072 1.00 95.62 89 ASP A N 1
ATOM 657 C CA . ASP A 1 89 ? -12.475 -6.936 8.898 1.00 95.62 89 ASP A CA 1
ATOM 658 C C . ASP A 1 89 ? -12.490 -5.675 8.023 1.00 95.62 89 ASP A C 1
ATOM 660 O O . ASP A 1 89 ? -13.521 -5.332 7.450 1.00 95.62 89 ASP A O 1
ATOM 664 N N . ILE A 1 90 ? -11.351 -4.975 7.947 1.00 97.25 90 ILE A N 1
ATOM 665 C CA . ILE A 1 90 ? -11.151 -3.790 7.113 1.00 97.25 90 ILE A CA 1
ATOM 666 C C . ILE A 1 90 ? -9.899 -3.989 6.263 1.00 97.25 90 ILE A C 1
ATOM 668 O O . ILE A 1 90 ? -8.821 -4.286 6.790 1.00 97.25 90 ILE A O 1
ATOM 672 N N . GLY A 1 91 ? -10.044 -3.777 4.959 1.00 97.50 91 G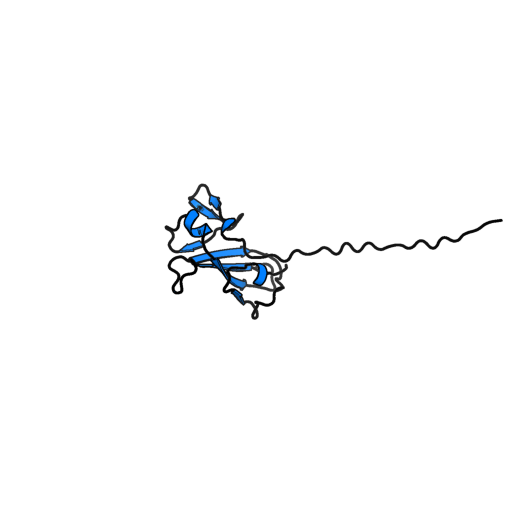LY A N 1
ATOM 673 C CA . GLY A 1 91 ? -8.957 -3.762 3.990 1.00 97.50 91 GLY A CA 1
ATOM 674 C C . GLY A 1 91 ? -8.928 -2.453 3.212 1.00 97.50 91 GLY A C 1
ATOM 675 O O . GLY A 1 91 ? -9.957 -1.809 3.007 1.00 97.50 91 GLY A O 1
ATOM 676 N N . ALA A 1 92 ? -7.743 -2.059 2.760 1.00 98.31 92 ALA A N 1
ATOM 677 C CA . ALA A 1 92 ? -7.588 -0.959 1.828 1.00 98.31 92 ALA A CA 1
ATOM 678 C C . ALA A 1 92 ? -6.551 -1.261 0.751 1.00 98.31 92 ALA A C 1
ATOM 680 O O . ALA A 1 92 ? -5.521 -1.887 1.012 1.00 98.31 92 ALA A O 1
ATOM 681 N N . ILE A 1 93 ? -6.811 -0.758 -0.451 1.00 98.38 93 ILE A N 1
ATOM 682 C CA . ILE A 1 93 ? -5.927 -0.838 -1.604 1.00 98.38 93 ILE A CA 1
ATOM 683 C C . ILE A 1 93 ? -5.647 0.568 -2.120 1.00 98.38 93 ILE A C 1
ATOM 685 O O . ILE A 1 93 ? -6.542 1.392 -2.291 1.00 98.38 93 ILE A O 1
ATOM 689 N N . LEU A 1 94 ? -4.380 0.834 -2.414 1.00 98.44 94 LEU A N 1
ATOM 690 C CA . LEU A 1 94 ? -3.943 2.053 -3.074 1.00 98.44 94 LEU A CA 1
ATOM 691 C C . LEU A 1 94 ? -3.150 1.690 -4.322 1.00 98.44 94 LEU A C 1
ATOM 693 O O . LEU A 1 94 ? -2.138 0.997 -4.245 1.00 98.44 94 LEU A O 1
ATOM 697 N N . THR A 1 95 ? -3.569 2.216 -5.468 1.00 98.25 95 THR A N 1
ATOM 698 C CA . THR A 1 95 ? -2.784 2.121 -6.699 1.00 98.25 95 THR A CA 1
ATOM 699 C C . THR A 1 95 ? -1.940 3.380 -6.883 1.00 98.25 95 THR A C 1
ATOM 701 O O . THR A 1 95 ? -2.456 4.479 -7.099 1.00 98.25 95 THR A O 1
ATOM 704 N N . VAL A 1 96 ? -0.621 3.211 -6.839 1.00 96.44 96 VAL A N 1
ATOM 705 C CA . VAL A 1 96 ? 0.367 4.248 -7.142 1.00 96.44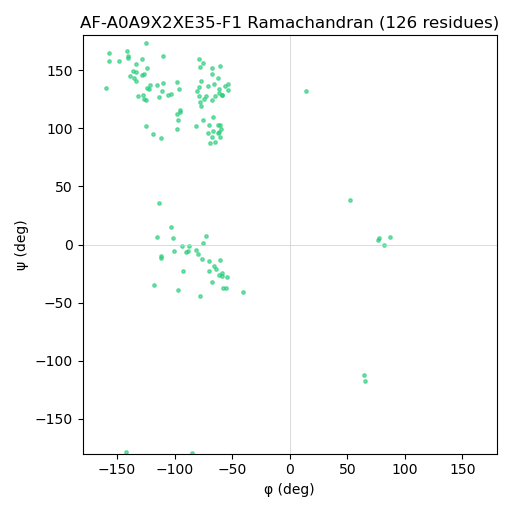 96 VAL A CA 1
ATOM 706 C C . VAL A 1 96 ? 0.812 4.080 -8.589 1.00 96.44 96 VAL A C 1
ATOM 708 O O . VAL A 1 96 ? 1.523 3.133 -8.925 1.00 96.44 96 VAL A O 1
ATOM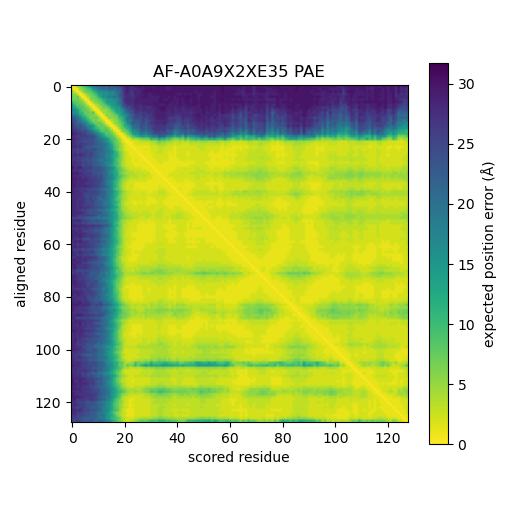 711 N N . VAL A 1 97 ? 0.377 4.986 -9.464 1.00 95.12 97 VAL A N 1
ATOM 712 C CA . VAL A 1 97 ? 0.818 5.007 -10.865 1.00 95.12 97 VAL A CA 1
ATOM 713 C C . VAL A 1 97 ? 2.214 5.612 -10.927 1.00 95.12 97 VAL A C 1
ATOM 715 O O . VAL A 1 97 ? 2.410 6.764 -10.551 1.00 95.12 97 VAL A O 1
ATOM 718 N N . VAL A 1 98 ? 3.171 4.823 -11.410 1.00 94.69 98 VAL A N 1
ATOM 719 C CA . VAL A 1 98 ? 4.588 5.196 -11.479 1.00 94.69 98 VAL A CA 1
ATOM 720 C C . VAL A 1 98 ? 4.944 5.718 -12.872 1.00 94.69 98 VAL A C 1
ATOM 722 O O . VAL A 1 98 ? 5.682 6.690 -13.011 1.00 94.69 98 VAL A O 1
ATOM 725 N N . GLY A 1 99 ? 4.394 5.097 -13.919 1.00 93.94 99 GLY A N 1
ATOM 726 C CA . GLY A 1 99 ? 4.502 5.597 -15.292 1.00 93.94 99 GLY A CA 1
ATOM 727 C C . GLY A 1 99 ? 5.845 5.345 -15.988 1.00 93.94 99 GLY A C 1
ATOM 728 O O . GLY A 1 99 ? 6.052 5.830 -17.099 1.00 93.94 99 GLY A O 1
ATOM 729 N N . LYS A 1 100 ? 6.760 4.605 -15.355 1.00 94.50 100 LYS A N 1
ATOM 730 C CA . LYS A 1 100 ? 8.079 4.231 -15.887 1.00 94.50 100 LYS A CA 1
ATOM 731 C C . LYS A 1 100 ? 8.605 2.968 -15.189 1.00 94.50 100 LYS A C 1
ATOM 733 O O . LYS A 1 100 ? 8.048 2.599 -14.153 1.00 94.50 100 LYS A O 1
ATOM 738 N N . PRO A 1 101 ? 9.636 2.293 -15.736 1.00 96.00 101 PRO A N 1
A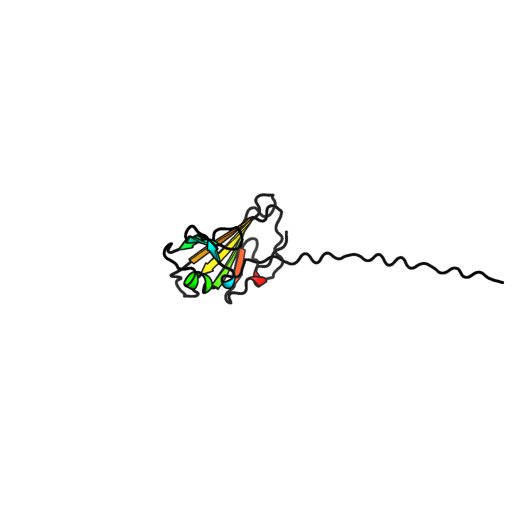TOM 739 C CA . PRO A 1 101 ? 10.050 0.997 -15.227 1.00 96.00 101 PRO A CA 1
ATOM 740 C C . PRO A 1 101 ? 10.402 0.978 -13.736 1.00 96.00 101 PRO A C 1
ATOM 742 O O . PRO A 1 101 ? 11.115 1.856 -13.263 1.00 96.00 101 PRO A O 1
ATOM 745 N N . ILE A 1 102 ? 9.936 -0.045 -13.012 1.00 96.38 102 ILE A N 1
ATOM 746 C CA . ILE A 1 102 ? 10.132 -0.172 -11.560 1.00 96.38 102 ILE A CA 1
ATOM 747 C C . ILE A 1 102 ? 11.219 -1.199 -11.235 1.00 96.38 102 ILE A C 1
ATOM 749 O O . ILE A 1 102 ? 11.156 -2.366 -11.638 1.00 96.38 102 ILE A O 1
ATOM 753 N N . THR A 1 103 ? 12.175 -0.795 -10.402 1.00 95.44 103 THR A N 1
ATOM 754 C CA . THR A 1 103 ? 13.160 -1.692 -9.793 1.00 95.44 103 THR A CA 1
ATOM 755 C C . THR A 1 103 ? 12.827 -1.904 -8.321 1.00 95.44 103 THR A C 1
ATOM 757 O O . THR A 1 103 ? 12.643 -0.954 -7.571 1.00 95.44 103 THR A O 1
ATOM 760 N N . ALA A 1 104 ? 12.753 -3.162 -7.893 1.00 95.31 104 ALA A N 1
ATOM 761 C CA . ALA A 1 104 ? 12.604 -3.502 -6.481 1.00 95.31 104 ALA A CA 1
ATOM 762 C C . ALA A 1 104 ? 13.949 -3.275 -5.772 1.00 95.31 104 ALA A C 1
ATOM 764 O O . ALA A 1 104 ? 14.958 -3.822 -6.215 1.00 95.31 104 ALA A O 1
ATOM 765 N N . THR A 1 105 ? 13.983 -2.471 -4.705 1.00 92.94 105 THR A N 1
ATOM 766 C CA . THR A 1 105 ? 15.248 -2.053 -4.060 1.00 92.94 105 THR A CA 1
ATOM 767 C C . THR A 1 105 ? 15.461 -2.629 -2.662 1.00 92.94 105 THR A C 1
ATOM 769 O O . THR A 1 105 ? 16.550 -2.505 -2.110 1.00 92.94 105 THR A O 1
ATOM 772 N N . SER A 1 106 ? 14.444 -3.257 -2.074 1.00 88.50 106 SER A N 1
ATOM 773 C CA . SER A 1 106 ? 14.486 -3.840 -0.725 1.00 88.50 106 SER A CA 1
ATOM 774 C C . SER A 1 106 ? 14.454 -5.369 -0.733 1.00 88.50 106 SER A C 1
ATOM 776 O O . SER A 1 106 ? 14.080 -6.004 -1.715 1.00 88.50 106 SER A O 1
ATOM 778 N N . GLY A 1 107 ? 14.860 -5.971 0.388 1.00 84.75 107 GLY A N 1
ATOM 779 C CA . GLY A 1 107 ? 15.024 -7.421 0.512 1.00 84.75 107 GLY A CA 1
ATOM 780 C C . GLY A 1 107 ? 13.736 -8.241 0.655 1.00 84.75 107 GLY A C 1
ATOM 781 O O . GLY A 1 107 ? 13.814 -9.458 0.531 1.00 84.75 107 GLY A O 1
ATOM 782 N N . ASN A 1 108 ? 12.568 -7.629 0.904 1.00 93.94 108 ASN A N 1
ATOM 783 C CA . ASN A 1 108 ? 11.313 -8.385 1.060 1.00 93.94 108 ASN A CA 1
ATOM 784 C C . ASN A 1 108 ? 10.574 -8.640 -0.264 1.00 93.94 108 ASN A C 1
ATOM 786 O O . ASN A 1 108 ? 9.525 -9.287 -0.254 1.00 93.94 108 ASN A O 1
ATOM 790 N N . TRP A 1 109 ? 11.093 -8.159 -1.396 1.00 96.31 109 TRP A N 1
ATOM 791 C CA . TRP A 1 109 ? 10.528 -8.485 -2.701 1.00 96.31 109 TRP A CA 1
ATOM 792 C C . TRP A 1 109 ? 10.839 -9.937 -3.090 1.00 96.31 109 TRP A C 1
ATOM 794 O O . TRP A 1 109 ? 11.992 -10.363 -3.131 1.00 96.31 109 TRP A O 1
ATOM 804 N N . SER A 1 110 ? 9.799 -10.681 -3.446 1.00 96.94 110 SER A N 1
ATOM 805 C CA . SER A 1 110 ? 9.848 -11.970 -4.125 1.00 96.94 110 SER A CA 1
ATOM 806 C C . SER A 1 110 ? 9.279 -11.785 -5.532 1.00 96.94 110 SER A C 1
ATOM 808 O O . SER A 1 110 ? 8.071 -11.823 -5.757 1.00 96.94 110 SER A O 1
ATOM 810 N N . GLY A 1 111 ? 10.161 -11.488 -6.488 1.00 95.62 111 GLY A N 1
ATOM 811 C CA . GLY A 1 111 ? 9.745 -11.074 -7.827 1.00 95.62 111 GLY A CA 1
ATOM 812 C C . GLY A 1 111 ? 9.009 -9.730 -7.799 1.00 95.62 111 GLY A C 1
ATOM 813 O O . GLY A 1 111 ? 9.592 -8.707 -7.435 1.00 95.62 111 GLY A O 1
ATOM 814 N N . ASP A 1 112 ? 7.741 -9.736 -8.210 1.00 97.12 112 ASP A N 1
ATOM 815 C CA . ASP A 1 112 ? 6.863 -8.556 -8.256 1.00 97.12 112 ASP A CA 1
ATOM 816 C C . ASP A 1 112 ? 6.014 -8.381 -6.992 1.00 97.12 112 ASP A C 1
ATOM 818 O O . ASP A 1 112 ? 5.247 -7.424 -6.903 1.00 97.12 112 ASP A O 1
ATOM 822 N N . ASP A 1 113 ? 6.129 -9.286 -6.024 1.00 98.19 113 ASP A N 1
ATOM 823 C CA . ASP A 1 113 ? 5.357 -9.273 -4.788 1.00 98.19 113 ASP A CA 1
ATOM 824 C C . ASP A 1 113 ? 6.255 -8.927 -3.602 1.00 98.19 113 ASP A C 1
ATOM 826 O O . ASP A 1 113 ? 7.375 -9.415 -3.499 1.00 98.19 113 ASP A O 1
ATOM 830 N N . CYS A 1 114 ? 5.766 -8.112 -2.679 1.00 97.81 114 CYS A N 1
ATOM 831 C CA . CYS A 1 114 ? 6.416 -7.831 -1.409 1.00 97.81 114 CYS A CA 1
ATOM 832 C C . CYS A 1 114 ? 5.402 -7.930 -0.280 1.00 97.81 114 CYS A C 1
ATOM 834 O O . CYS A 1 114 ? 4.264 -7.489 -0.419 1.00 97.81 114 CYS A O 1
ATOM 836 N N . ALA A 1 115 ? 5.826 -8.492 0.846 1.00 95.81 115 ALA A N 1
ATOM 837 C CA . ALA A 1 115 ? 5.002 -8.612 2.037 1.00 95.81 115 ALA A CA 1
ATOM 838 C C . ALA A 1 115 ? 5.797 -8.238 3.289 1.00 95.81 115 ALA A C 1
ATOM 840 O O . ALA A 1 115 ? 7.013 -8.453 3.379 1.00 95.81 115 ALA A O 1
ATOM 841 N N . THR A 1 116 ? 5.097 -7.700 4.282 1.00 92.19 116 THR A N 1
ATOM 842 C CA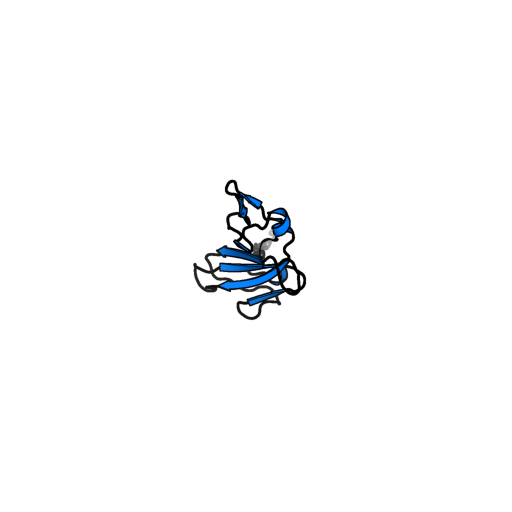 . THR A 1 116 ? 5.651 -7.364 5.594 1.00 92.19 116 THR A CA 1
ATOM 843 C C . THR A 1 116 ? 4.707 -7.864 6.683 1.00 92.19 116 THR A C 1
ATOM 845 O O . THR A 1 116 ? 3.526 -8.109 6.451 1.00 92.19 116 THR A O 1
ATOM 848 N N . LYS A 1 117 ? 5.249 -8.100 7.879 1.00 85.56 117 LYS A N 1
ATOM 849 C CA . LYS A 1 117 ? 4.460 -8.533 9.049 1.00 85.56 117 LYS A CA 1
ATOM 850 C C . LYS A 1 117 ? 4.393 -7.469 10.138 1.00 85.56 117 LYS A C 1
ATOM 852 O O . LYS A 1 117 ? 3.650 -7.619 11.097 1.00 85.56 117 LYS A O 1
ATOM 857 N N . ASP A 1 118 ? 5.210 -6.435 10.011 1.00 90.25 118 ASP A N 1
ATOM 858 C CA . ASP A 1 118 ? 5.440 -5.401 11.012 1.00 90.25 118 ASP A CA 1
ATOM 859 C C . ASP A 1 118 ? 4.975 -4.017 10.557 1.00 90.25 118 ASP A C 1
ATOM 861 O O . ASP A 1 118 ? 5.208 -3.039 11.261 1.00 90.25 118 ASP A O 1
ATOM 865 N N . GLY A 1 119 ? 4.311 -3.922 9.403 1.00 92.75 119 GLY A N 1
ATOM 866 C CA . GLY A 1 119 ? 3.751 -2.660 8.932 1.00 92.75 119 GLY A CA 1
ATOM 867 C C . GLY A 1 119 ? 4.737 -1.727 8.241 1.00 92.75 119 GLY A C 1
ATOM 868 O O . GLY A 1 119 ? 4.323 -0.653 7.828 1.00 92.75 119 GLY A O 1
ATOM 869 N N . ASP A 1 120 ? 6.014 -2.100 8.116 1.00 93.75 120 ASP A N 1
ATOM 870 C CA . ASP A 1 120 ? 7.056 -1.201 7.611 1.00 93.75 120 ASP A CA 1
ATOM 871 C C . ASP A 1 120 ? 7.059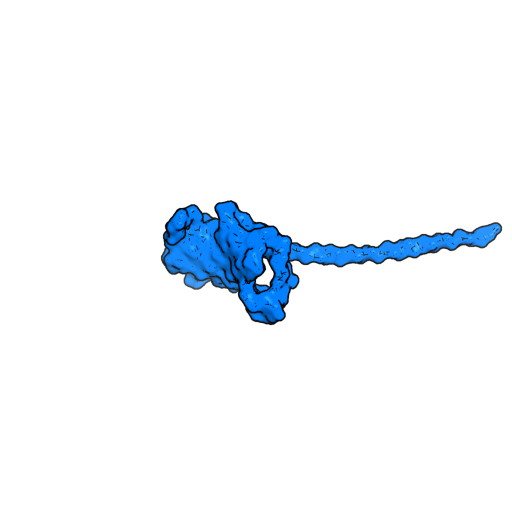 -1.135 6.076 1.00 93.75 120 ASP A C 1
ATOM 873 O O . ASP A 1 120 ? 7.601 -2.015 5.399 1.00 93.75 120 ASP A O 1
ATOM 877 N N . GLU A 1 121 ? 6.496 -0.065 5.512 1.00 93.69 121 GLU A N 1
ATOM 878 C CA . GLU A 1 121 ? 6.450 0.171 4.067 1.00 93.69 121 GLU A CA 1
ATOM 879 C C . GLU A 1 121 ? 7.837 0.229 3.405 1.00 93.69 121 GLU A C 1
ATOM 881 O O . GLU A 1 121 ? 7.976 -0.079 2.217 1.00 93.69 121 GLU A O 1
ATOM 886 N N . LYS A 1 122 ? 8.895 0.565 4.157 1.00 94.44 122 LYS A N 1
ATOM 887 C CA . LYS A 1 122 ? 10.261 0.711 3.619 1.00 94.44 122 LYS A CA 1
ATOM 888 C C . LYS A 1 122 ? 10.871 -0.618 3.212 1.00 94.44 122 LYS A C 1
ATOM 890 O O . LYS A 1 122 ? 11.754 -0.661 2.346 1.00 94.44 122 LYS A O 1
ATOM 895 N N . LYS A 1 123 ? 10.365 -1.712 3.782 1.00 94.69 123 LYS A N 1
ATOM 896 C CA . LYS A 1 123 ? 10.733 -3.075 3.389 1.00 94.69 123 LYS A CA 1
ATOM 897 C C . LYS A 1 123 ? 10.197 -3.465 2.020 1.00 94.69 123 LYS A C 1
ATOM 899 O O . LYS A 1 123 ? 10.699 -4.432 1.465 1.00 94.69 123 LYS A O 1
ATOM 904 N N . CYS A 1 124 ? 9.250 -2.701 1.478 1.00 96.19 124 CYS A N 1
ATOM 905 C CA . CYS A 1 124 ? 8.767 -2.807 0.105 1.00 96.19 124 CYS A CA 1
ATOM 906 C C . CYS A 1 124 ? 9.132 -1.564 -0.716 1.00 96.19 124 CYS A C 1
ATOM 908 O O . CYS A 1 124 ? 8.364 -1.119 -1.566 1.00 96.19 124 CYS A O 1
ATOM 910 N N . SER A 1 125 ? 10.307 -0.986 -0.463 1.00 95.94 125 SER A N 1
ATOM 911 C CA . SER A 1 125 ? 10.823 0.123 -1.262 1.00 95.94 125 SER A CA 1
ATOM 912 C C . SER A 1 125 ? 11.187 -0.295 -2.686 1.00 95.94 125 SER A C 1
ATOM 914 O O . SER A 1 125 ? 11.636 -1.426 -2.926 1.00 95.94 125 SER A O 1
ATOM 916 N N . TYR A 1 126 ? 10.999 0.634 -3.615 1.00 95.44 126 TYR A N 1
ATOM 917 C CA . TYR A 1 126 ? 11.274 0.491 -5.039 1.00 95.44 126 TYR A CA 1
ATOM 918 C C . TYR A 1 126 ? 11.858 1.791 -5.607 1.00 95.44 126 TYR A C 1
ATOM 920 O O . TYR A 1 126 ? 11.817 2.835 -4.969 1.00 95.44 126 TYR A O 1
ATOM 928 N N . SER A 1 127 ? 12.419 1.747 -6.810 1.00 94.06 127 SER A N 1
ATOM 929 C CA . SER A 1 127 ? 12.869 2.927 -7.550 1.00 94.06 127 SER A CA 1
ATOM 930 C C . SER A 1 127 ? 12.302 2.925 -8.962 1.00 94.06 127 SER A C 1
ATOM 932 O O . SER A 1 127 ? 11.873 1.884 -9.471 1.00 94.06 127 SER A O 1
ATOM 934 N N . HIS A 1 128 ? 12.276 4.104 -9.578 1.00 87.62 128 HIS A N 1
ATOM 935 C CA . HIS A 1 128 ? 11.717 4.330 -10.902 1.00 87.62 128 HIS A CA 1
ATOM 936 C C . HIS A 1 128 ? 12.424 5.496 -11.594 1.00 87.62 128 HIS A C 1
ATOM 938 O O . HIS A 1 128 ? 12.876 6.440 -10.907 1.00 87.62 128 HIS A O 1
#

Solvent-accessible surface area (backbone atoms only — not comparable to full-atom values): 7448 Å² total; per-residue (Å²): 132,89,85,85,84,80,82,79,80,81,77,81,78,74,78,75,76,76,75,72,67,43,55,57,82,58,39,74,66,49,45,67,52,99,86,68,48,43,23,52,86,91,34,64,41,50,51,42,52,80,82,65,46,71,78,56,54,36,64,31,31,44,37,36,39,33,56,38,56,40,85,36,63,72,6,27,38,40,30,34,28,27,60,78,48,101,70,61,81,37,43,35,41,34,65,46,81,65,50,36,47,55,44,81,72,34,89,43,49,60,85,54,38,22,61,46,91,81,38,56,40,66,47,51,16,25,40,108

Secondary structure (DSSP, 8-state):
-------------------PPB-PPPGGG-EE-TTS-EEETTEEEEEESTT--HHHHTT-EEEEEEEESTTSTT-EEEEEEE-SSSS-S-EEEEEEE--S--EE-STTEETTEEE-SS--GGGG-EE-

Sequence (128 aa):
MLNKLAACCLTSLFLASTAYADTCPSPQSFTQDASGQIMAGKSVVEVDPATTTLAEAKKLVFTAARIKDRNNNNARVICQYEDGKPKPDIGAILTVVVGKPITATSGNWSGDDCATKDGDEKKCSYSH

Foldseek 3Di:
DDDDDDDDPPPPPPPPPPQPFDWDDQLLQWDADPVRFIDNVPWTKAKPPPPDHSVQSNQWFWFKKFWDPQAAQQIWIKTKTFNLDPDGNMIIITIGRPRHHKAFDADQDDDRMGGDNHRDRVNRTIGD

Nearest PDB structures (foldseek):
  4jeo-assembly1_A  TM=3.554E-01  e=4.656E+00  Branchiostoma lanceolatum

Organism: NCBI:txid198620